Protein AF-A0A7S3HGB9-F1 (afdb_monomer)

pLDDT: mean 96.56, std 4.09, range [59.88, 98.56]

Solvent-accessible surface area (backbone atoms only — not comparable to full-atom values): 7149 Å² total; per-residue (Å²): 79,54,62,49,48,45,56,49,40,16,38,64,41,26,91,74,17,42,87,83,2,49,20,23,46,42,58,76,37,29,70,86,72,65,49,95,58,85,58,38,62,89,52,38,90,72,88,75,65,59,17,57,65,47,42,46,33,48,40,30,69,78,68,67,45,53,53,81,75,34,76,63,38,38,48,42,45,74,67,67,49,53,69,68,56,57,59,54,51,52,70,49,43,77,41,56,50,95,96,38,80,42,47,46,54,72,72,34,43,66,26,35,66,68,57,32,52,53,50,54,50,49,42,53,63,72,69,106

Sequence (128 aa):
WADFRGKVLGATDPAAAEPNSARNLILHNWEALGLASCPDTGDNGVHASASPFEALAERANWLGASIDNDFFGRALLASGLPLSTIQEWCSDPTVTFEDQKQSLFDLLEDLNARDCLSKASAILQESS

InterPro domains:
  IPR036850 Nucleoside diphosphate kinase-like domain superfamily [G3DSA:3.30.70.141] (3-66)
  IPR036850 Nucleoside diphosphate kinase-like domain superfamily [SSF54919] (7-65)

Foldseek 3Di:
DLCCVQPAQFDLALVRGDPPHPLVVCQVCVVVVVHPDRDGSVRSPDDDQQAPLQVLLCCCVPVVDDLCPDPLSVLLVVLVNDPVNSNVLSVQDFAADPNDTDTPSVQRGPDDSVVSSVSVSRSVVVRD

Mean predicted aligned error: 2.93 Å

Organism: NCBI:txid89044

Radius of gyration: 16.74 Å; Cα contacts (8 Å, |Δi|>4): 183; chains: 1; bounding box: 37×27×46 Å

Secondary structure (DSSP, 8-state):
-HHIIIIII--SSGGGSPTTSHHHHHHHHTTTTT-SS---SS--S----SSHHHHHHHHHHHH---TTTSHHHHHHHHTT--HHHHHHHTT--EEEETTEEEEHHHHHTT--HHHHHHHHHHHHHHT-

Nearest PDB structures (foldseek):
  4dbg-assembly1_B  TM=2.217E-01  e=7.095E+00  Homo sapiens
  7sau-assembly1_B  TM=2.076E-01  e=8.906E+00  Schleiferia thermophila str. Yellowstone

Structure (mmCIF, N/CA/C/O backbone):
data_AF-A0A7S3HGB9-F1
#
_entry.id   AF-A0A7S3HGB9-F1
#
loop_
_atom_site.group_PDB
_atom_site.id
_atom_site.type_symbol
_atom_site.label_atom_id
_atom_site.label_alt_id
_atom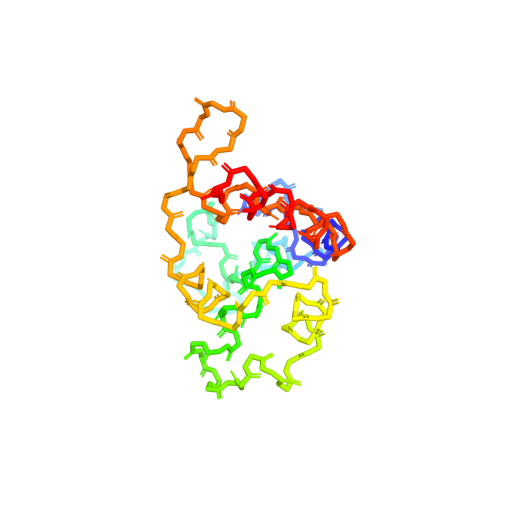_site.label_comp_id
_atom_site.label_asym_id
_atom_site.label_entity_id
_atom_site.label_seq_id
_atom_site.pdbx_PDB_ins_code
_atom_site.Cartn_x
_atom_site.Cartn_y
_atom_site.Cartn_z
_atom_site.occupancy
_atom_site.B_iso_or_equiv
_atom_site.auth_seq_id
_atom_site.auth_comp_id
_atom_site.auth_asym_id
_atom_site.auth_atom_id
_atom_site.pdbx_PDB_model_num
ATOM 1 N N . TRP A 1 1 ? 5.943 -7.649 4.266 1.00 94.12 1 TRP A N 1
ATOM 2 C CA . TRP A 1 1 ? 5.699 -6.415 3.508 1.00 94.12 1 TRP A CA 1
ATOM 3 C C . TRP A 1 1 ? 7.004 -5.768 3.097 1.00 94.12 1 TRP A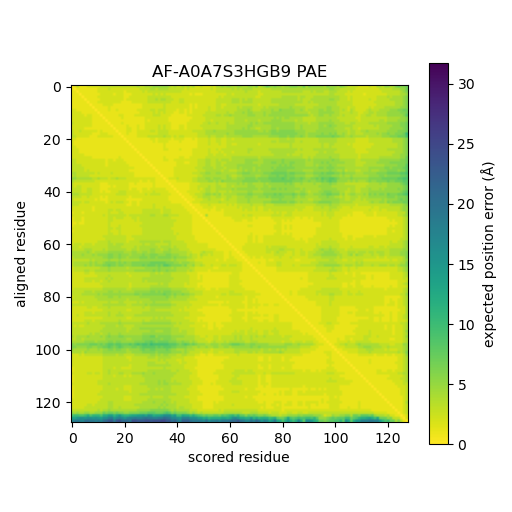 C 1
ATOM 5 O O . TRP A 1 1 ? 7.214 -5.656 1.900 1.00 94.12 1 TRP A O 1
ATOM 15 N N . ALA A 1 2 ? 7.917 -5.486 4.035 1.00 94.06 2 ALA A N 1
ATOM 16 C CA . ALA A 1 2 ? 9.239 -4.923 3.728 1.00 94.06 2 ALA A CA 1
ATOM 17 C C . ALA A 1 2 ? 9.982 -5.657 2.591 1.00 94.06 2 ALA A C 1
ATOM 19 O O . ALA A 1 2 ? 10.360 -5.036 1.607 1.00 94.06 2 ALA A O 1
ATOM 20 N N . ASP A 1 3 ? 10.100 -6.989 2.655 1.00 95.56 3 ASP A N 1
ATOM 21 C CA . ASP A 1 3 ? 10.738 -7.769 1.579 1.00 95.56 3 ASP A CA 1
ATOM 22 C C . ASP A 1 3 ? 9.990 -7.682 0.242 1.00 95.56 3 ASP A C 1
ATOM 24 O O . ASP A 1 3 ? 10.613 -7.630 -0.814 1.00 95.56 3 ASP A O 1
ATOM 28 N N . PHE A 1 4 ? 8.658 -7.635 0.269 1.00 95.62 4 PHE A N 1
ATOM 29 C CA . PHE A 1 4 ? 7.862 -7.473 -0.944 1.00 95.62 4 PHE A CA 1
ATOM 30 C C . PHE A 1 4 ? 8.102 -6.095 -1.577 1.00 95.62 4 PHE A C 1
ATOM 32 O O . PHE A 1 4 ? 8.454 -6.027 -2.750 1.00 95.62 4 PHE A O 1
ATOM 39 N N . ARG A 1 5 ? 8.002 -5.003 -0.809 1.00 94.94 5 ARG A N 1
ATOM 40 C CA . ARG A 1 5 ? 8.224 -3.644 -1.329 1.00 94.94 5 ARG A CA 1
ATOM 41 C C . ARG A 1 5 ? 9.684 -3.394 -1.714 1.00 94.94 5 ARG A C 1
ATOM 43 O O . ARG A 1 5 ? 9.941 -2.853 -2.780 1.00 94.94 5 ARG A O 1
ATOM 50 N N . GLY A 1 6 ? 10.641 -3.849 -0.910 1.00 94.69 6 GLY A N 1
ATOM 51 C CA . GLY A 1 6 ? 12.067 -3.625 -1.156 1.00 94.69 6 GLY A CA 1
ATOM 52 C C . GLY A 1 6 ? 12.669 -4.536 -2.227 1.00 94.69 6 GLY A C 1
ATOM 53 O O . GLY A 1 6 ? 13.337 -4.052 -3.134 1.00 94.69 6 GLY A O 1
ATOM 54 N N . LYS A 1 7 ? 12.441 -5.853 -2.137 1.00 95.94 7 LYS A N 1
ATOM 55 C CA . LYS A 1 7 ? 13.148 -6.848 -2.968 1.00 95.94 7 LYS A CA 1
ATOM 56 C C . LYS A 1 7 ? 12.358 -7.273 -4.200 1.00 95.94 7 LYS A C 1
ATOM 58 O O . LYS A 1 7 ? 12.957 -7.562 -5.229 1.00 95.94 7 LYS A O 1
ATOM 63 N N . VAL A 1 8 ? 11.029 -7.354 -4.096 1.00 97.00 8 VAL A N 1
ATOM 64 C CA . VAL A 1 8 ? 10.177 -7.801 -5.212 1.00 97.00 8 VAL A CA 1
ATOM 65 C C . VAL A 1 8 ? 9.746 -6.618 -6.070 1.00 97.00 8 VAL A C 1
ATOM 67 O O . VAL A 1 8 ? 9.971 -6.632 -7.275 1.00 97.00 8 VAL A O 1
ATOM 70 N N . LEU A 1 9 ? 9.152 -5.589 -5.466 1.00 97.19 9 LEU A N 1
ATOM 71 C CA . LEU A 1 9 ? 8.672 -4.406 -6.178 1.00 97.19 9 LEU A CA 1
ATOM 72 C C . LEU A 1 9 ? 9.822 -3.453 -6.532 1.00 97.19 9 LEU A C 1
ATOM 74 O O . LEU A 1 9 ? 9.943 -3.051 -7.688 1.00 97.19 9 LEU A O 1
ATOM 78 N N . GLY A 1 10 ? 10.678 -3.144 -5.557 1.00 97.19 10 GLY A N 1
ATOM 79 C CA . GLY A 1 10 ? 11.750 -2.158 -5.678 1.00 97.19 10 GLY A CA 1
ATOM 80 C C . GLY A 1 10 ? 11.329 -0.771 -5.184 1.00 97.19 10 GLY A C 1
ATOM 81 O O . GLY A 1 10 ? 10.138 -0.471 -5.060 1.00 97.19 10 GLY A O 1
ATOM 82 N N . ALA A 1 11 ? 12.316 0.086 -4.904 1.00 95.94 11 ALA A N 1
ATOM 83 C CA . ALA A 1 11 ? 12.096 1.471 -4.479 1.00 95.94 11 ALA A CA 1
ATOM 84 C C . ALA A 1 11 ? 11.196 2.243 -5.463 1.00 95.94 11 ALA A C 1
ATOM 86 O O . ALA A 1 11 ? 11.145 1.922 -6.649 1.00 95.94 11 ALA A O 1
ATOM 87 N N . THR A 1 12 ? 10.468 3.249 -4.965 1.00 95.94 12 THR A N 1
ATOM 88 C CA . THR A 1 12 ? 9.540 4.057 -5.780 1.00 95.94 12 THR A CA 1
ATOM 89 C C . THR A 1 12 ? 10.248 4.775 -6.920 1.00 95.94 12 THR A C 1
ATOM 91 O O . THR A 1 12 ? 9.700 4.811 -8.017 1.00 95.94 12 THR A O 1
ATOM 94 N N . ASP A 1 13 ? 11.457 5.287 -6.671 1.00 97.25 13 ASP A N 1
ATOM 95 C CA . ASP A 1 13 ? 12.388 5.692 -7.725 1.00 97.25 13 ASP A CA 1
ATOM 96 C C . ASP A 1 13 ? 13.034 4.428 -8.329 1.00 97.25 13 ASP A C 1
ATOM 98 O O . ASP A 1 13 ? 13.823 3.762 -7.641 1.00 97.25 13 ASP A O 1
ATOM 102 N N . PRO A 1 14 ? 12.740 4.082 -9.598 1.00 97.25 14 PRO A N 1
ATOM 103 C CA . PRO A 1 14 ? 13.288 2.887 -10.232 1.00 97.25 14 PRO A CA 1
ATOM 104 C C . PRO A 1 14 ? 14.819 2.879 -10.319 1.00 97.25 14 PRO A C 1
ATOM 106 O O . PRO A 1 14 ? 15.416 1.800 -10.348 1.00 97.25 14 PRO A O 1
ATOM 109 N N . ALA A 1 15 ? 15.470 4.049 -10.338 1.00 97.25 15 ALA A N 1
ATOM 110 C CA . ALA A 1 15 ? 16.929 4.157 -10.385 1.00 97.25 15 ALA A CA 1
ATOM 111 C C . ALA A 1 15 ? 17.589 3.769 -9.051 1.00 97.25 15 ALA A C 1
ATOM 113 O O . ALA A 1 15 ? 18.741 3.334 -9.034 1.00 97.25 15 ALA A O 1
ATOM 114 N N . ALA A 1 16 ? 16.851 3.885 -7.943 1.00 97.50 16 ALA A N 1
ATOM 115 C CA . ALA A 1 16 ? 17.267 3.452 -6.611 1.00 97.50 16 ALA A CA 1
ATOM 116 C C . ALA A 1 16 ? 16.765 2.039 -6.252 1.00 97.50 16 ALA A C 1
ATOM 118 O O . ALA A 1 16 ? 17.039 1.543 -5.158 1.00 97.50 16 ALA A O 1
ATOM 119 N N . ALA A 1 17 ? 16.003 1.389 -7.137 1.00 97.56 17 ALA A N 1
ATOM 120 C CA . ALA A 1 17 ? 15.428 0.076 -6.882 1.00 97.56 17 ALA A CA 1
ATOM 121 C C . ALA A 1 17 ? 16.483 -1.042 -6.955 1.00 97.56 17 ALA A C 1
ATOM 123 O O . ALA A 1 17 ? 17.329 -1.056 -7.851 1.00 97.56 17 ALA A O 1
ATOM 124 N N . GLU A 1 18 ? 16.394 -2.009 -6.033 1.00 96.50 18 GLU A N 1
ATOM 125 C CA . GLU A 1 18 ? 17.289 -3.173 -5.967 1.00 96.50 18 GLU A CA 1
ATOM 126 C C . GLU A 1 18 ? 17.386 -3.898 -7.324 1.00 96.50 18 GLU A C 1
ATOM 128 O O . GLU A 1 18 ? 16.357 -4.086 -7.991 1.00 96.50 18 GLU A O 1
ATOM 133 N N . PRO A 1 19 ? 18.584 -4.346 -7.748 1.00 97.62 19 PRO A N 1
ATOM 134 C CA . PRO A 1 19 ? 18.740 -5.108 -8.980 1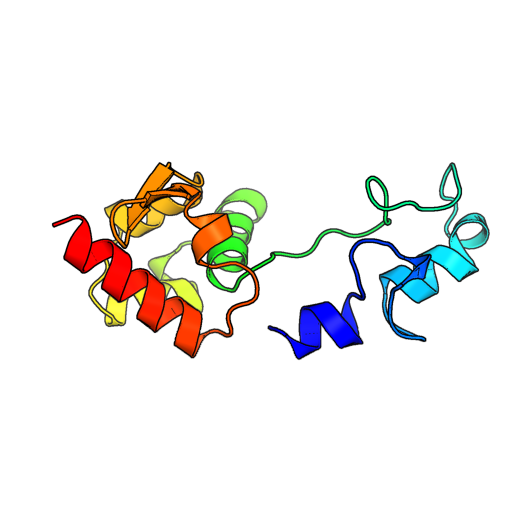.00 97.62 19 PRO A CA 1
ATOM 135 C C . PRO A 1 19 ? 17.810 -6.323 -9.035 1.00 97.62 19 PRO A C 1
ATOM 137 O O . PRO A 1 19 ? 17.709 -7.093 -8.080 1.00 97.62 19 PRO A O 1
ATOM 140 N N . ASN A 1 20 ? 17.174 -6.530 -10.189 1.00 96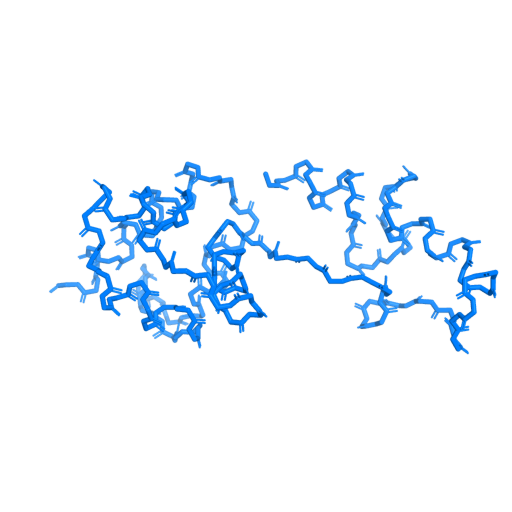.38 20 ASN A N 1
ATOM 141 C CA . ASN A 1 20 ? 16.177 -7.583 -10.443 1.00 96.38 20 ASN A CA 1
ATOM 142 C C . ASN A 1 20 ? 14.823 -7.421 -9.726 1.00 96.38 20 ASN A C 1
ATOM 144 O O . ASN A 1 20 ? 13.969 -8.298 -9.865 1.00 96.38 20 ASN A O 1
ATOM 148 N N . SER A 1 21 ? 14.587 -6.321 -9.006 1.00 98.31 21 SER A N 1
ATOM 149 C CA . SER A 1 21 ? 13.229 -5.955 -8.583 1.00 98.31 21 SER A CA 1
ATOM 150 C C . SER A 1 21 ? 12.379 -5.511 -9.782 1.00 98.31 21 SER A C 1
ATOM 152 O O . SER A 1 21 ? 12.909 -5.127 -10.827 1.00 98.31 21 SER A O 1
ATOM 154 N N . ALA A 1 22 ? 11.053 -5.552 -9.652 1.00 98.12 22 ALA A N 1
ATOM 155 C CA . ALA A 1 22 ? 10.127 -5.261 -10.744 1.00 98.12 22 ALA A CA 1
ATOM 156 C C . ALA A 1 22 ? 10.361 -3.873 -11.359 1.00 98.12 22 ALA A C 1
ATOM 158 O O . ALA A 1 22 ? 10.533 -3.769 -12.571 1.00 98.12 22 ALA A O 1
ATOM 159 N N . ARG A 1 23 ?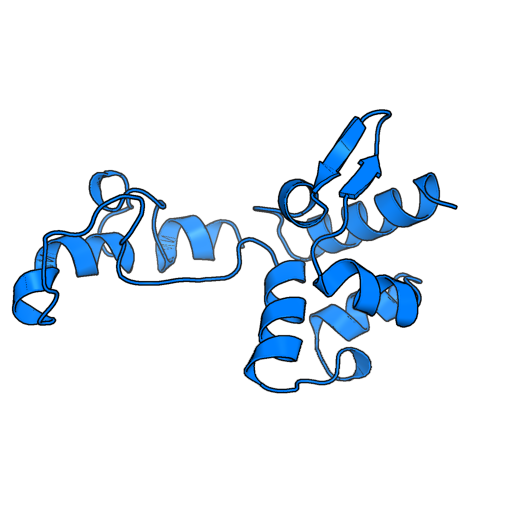 10.440 -2.818 -10.538 1.00 98.44 23 ARG A N 1
ATOM 160 C CA . ARG A 1 23 ? 10.684 -1.444 -11.009 1.00 98.44 23 ARG A CA 1
ATOM 161 C C . ARG A 1 23 ? 12.055 -1.292 -11.659 1.00 98.44 23 ARG A C 1
ATOM 163 O O . ARG A 1 23 ? 12.160 -0.652 -12.700 1.00 98.44 23 ARG A O 1
ATOM 170 N N . ASN A 1 24 ? 13.084 -1.942 -11.114 1.00 98.38 24 ASN A N 1
ATOM 171 C CA . ASN A 1 24 ? 14.412 -1.956 -11.727 1.00 98.38 24 ASN A CA 1
ATOM 172 C C . ASN A 1 24 ? 14.385 -2.633 -13.109 1.00 98.38 24 ASN A C 1
ATOM 174 O O . ASN A 1 24 ? 14.921 -2.093 -14.075 1.00 98.38 24 ASN A O 1
ATOM 178 N N . LEU A 1 25 ? 13.726 -3.787 -13.234 1.00 98.44 25 LEU A N 1
ATOM 179 C CA . LEU A 1 25 ? 13.594 -4.492 -14.510 1.00 98.44 25 LEU A CA 1
ATOM 180 C C . LEU A 1 25 ? 12.779 -3.686 -15.524 1.00 98.44 25 LEU A C 1
ATOM 182 O O . LEU A 1 25 ? 13.154 -3.644 -16.694 1.00 98.44 25 LEU A O 1
ATOM 186 N N . ILE A 1 26 ? 11.708 -3.018 -15.089 1.00 98.25 26 ILE A N 1
ATOM 187 C CA . ILE A 1 26 ? 10.911 -2.132 -15.945 1.00 98.25 26 ILE A CA 1
ATOM 188 C C . ILE A 1 26 ? 11.765 -0.961 -16.436 1.00 98.25 26 ILE A C 1
ATOM 190 O O . ILE A 1 26 ? 11.801 -0.725 -17.639 1.00 98.25 26 ILE A O 1
ATOM 194 N N . LEU A 1 27 ? 12.531 -0.300 -15.560 1.00 98.31 27 LEU A N 1
ATOM 195 C CA . LEU A 1 27 ? 13.456 0.773 -15.946 1.00 98.31 27 LEU A CA 1
ATOM 196 C C . LEU A 1 27 ? 14.476 0.328 -17.000 1.00 98.31 27 LEU A C 1
ATOM 198 O O . LEU A 1 27 ? 14.826 1.113 -17.870 1.00 98.31 27 LEU A O 1
ATOM 202 N N . HIS A 1 28 ? 14.961 -0.912 -16.956 1.00 98.38 28 HIS A N 1
ATOM 203 C CA . HIS A 1 28 ? 15.950 -1.391 -17.930 1.00 98.38 28 HIS A CA 1
ATOM 204 C C . HIS A 1 28 ? 15.334 -1.926 -19.229 1.00 98.38 28 HIS A C 1
ATOM 206 O O . HIS A 1 28 ? 16.056 -2.116 -20.205 1.00 98.38 28 HIS A O 1
ATOM 212 N N . ASN A 1 29 ? 14.023 -2.180 -19.257 1.00 98.19 29 ASN A N 1
ATOM 213 C CA . ASN A 1 29 ? 13.340 -2.798 -20.3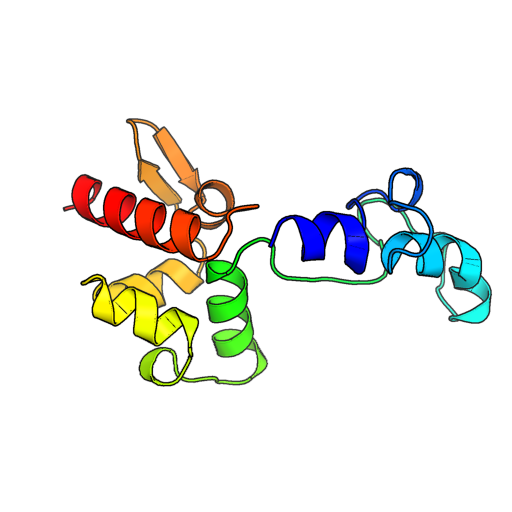96 1.00 98.19 29 ASN A CA 1
ATOM 214 C C . ASN A 1 29 ? 12.150 -1.972 -20.913 1.00 98.19 29 ASN A C 1
ATOM 216 O O . ASN A 1 29 ? 11.367 -2.483 -21.709 1.00 98.19 29 ASN A O 1
ATOM 220 N N . TRP A 1 30 ? 11.986 -0.718 -20.482 1.00 98.19 30 TRP A N 1
ATOM 221 C CA . TRP A 1 30 ? 10.780 0.080 -20.736 1.00 98.19 30 TRP A CA 1
ATOM 222 C C . TRP A 1 30 ? 10.439 0.226 -22.227 1.00 98.19 30 TRP A C 1
ATOM 224 O O . TRP A 1 30 ? 9.273 0.090 -22.591 1.00 98.19 30 TRP A O 1
ATOM 234 N N . GLU A 1 31 ? 11.438 0.408 -23.099 1.00 98.25 31 GLU A N 1
ATOM 235 C CA . GLU A 1 31 ? 11.234 0.480 -24.555 1.00 98.25 31 GLU A CA 1
ATOM 236 C C . GLU A 1 31 ? 10.705 -0.846 -25.114 1.00 98.25 31 GLU A C 1
ATOM 238 O O . GLU A 1 31 ? 9.757 -0.870 -25.897 1.00 98.25 31 GLU A O 1
ATOM 243 N N . ALA A 1 32 ? 11.279 -1.969 -24.672 1.00 98.25 32 ALA A N 1
ATOM 244 C CA . ALA A 1 32 ? 10.845 -3.305 -25.077 1.00 98.25 32 ALA A CA 1
ATOM 245 C C . ALA A 1 32 ? 9.454 -3.661 -24.521 1.00 98.25 32 ALA A C 1
ATOM 247 O O . ALA A 1 32 ? 8.722 -4.432 -25.140 1.00 98.25 32 ALA A O 1
ATOM 248 N N . LEU A 1 33 ? 9.083 -3.084 -23.374 1.00 97.25 33 LEU A N 1
ATOM 249 C CA . LEU A 1 33 ? 7.747 -3.171 -22.780 1.00 97.25 33 LEU A CA 1
ATOM 250 C C . LEU A 1 33 ? 6.732 -2.230 -23.455 1.00 97.25 33 LEU A C 1
ATOM 252 O O . LEU A 1 33 ? 5.541 -2.324 -23.166 1.00 97.25 33 LEU A O 1
ATOM 256 N N . GLY A 1 34 ? 7.176 -1.351 -24.359 1.00 97.44 34 GLY A N 1
ATOM 257 C CA . GLY A 1 34 ? 6.317 -0.417 -25.086 1.00 97.44 34 GLY A CA 1
ATOM 258 C C . GLY A 1 34 ? 5.854 0.788 -24.264 1.00 97.44 34 GLY A C 1
ATOM 259 O O . GLY A 1 34 ? 4.828 1.382 -24.596 1.00 97.44 34 GLY A O 1
ATOM 260 N N . LEU A 1 35 ? 6.573 1.149 -23.195 1.00 96.81 35 LEU A N 1
ATOM 261 C CA . LEU A 1 35 ? 6.283 2.358 -22.422 1.00 96.81 35 LEU A CA 1
ATOM 262 C C . LEU A 1 35 ? 6.644 3.617 -23.227 1.00 96.81 35 LEU A C 1
ATOM 264 O O . LEU A 1 35 ? 7.577 3.619 -24.027 1.00 96.81 35 LEU A O 1
ATOM 268 N N . ALA A 1 36 ? 5.888 4.696 -23.019 1.00 96.25 36 ALA A N 1
ATOM 269 C CA . ALA A 1 36 ? 6.021 5.927 -23.804 1.00 96.25 36 ALA A CA 1
ATOM 270 C C . ALA A 1 36 ? 7.266 6.758 -23.447 1.00 96.25 36 ALA A C 1
ATOM 272 O O . ALA A 1 36 ? 7.734 7.556 -24.260 1.00 96.25 36 ALA A O 1
ATOM 273 N N . SER A 1 37 ? 7.789 6.587 -22.236 1.00 97.25 37 SER A N 1
ATOM 274 C CA . SER A 1 37 ? 8.944 7.311 -21.716 1.00 97.25 37 SER A CA 1
ATOM 275 C C . SER A 1 37 ? 9.715 6.456 -20.720 1.00 97.25 37 SER A C 1
ATOM 277 O O . SER A 1 37 ? 9.181 5.496 -20.162 1.00 97.25 37 SER A O 1
ATOM 279 N N . CYS A 1 38 ? 10.972 6.837 -20.482 1.00 97.94 38 CYS A N 1
ATOM 280 C CA . CYS A 1 38 ? 11.767 6.267 -19.404 1.00 97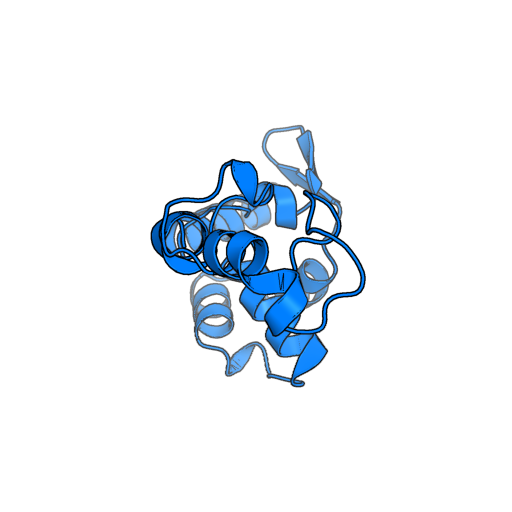.94 38 CYS A CA 1
ATOM 281 C C . CYS A 1 38 ? 11.033 6.466 -18.062 1.00 97.94 38 CYS A C 1
ATOM 283 O O . CYS A 1 38 ? 10.654 7.604 -17.775 1.00 97.94 38 CYS A O 1
ATOM 285 N N . PRO A 1 39 ? 10.845 5.402 -17.261 1.00 98.12 39 PRO A N 1
ATOM 286 C CA . PRO A 1 39 ? 10.205 5.487 -15.955 1.00 98.12 39 PRO A CA 1
ATOM 287 C C . PRO A 1 39 ? 10.887 6.477 -15.007 1.00 98.12 39 PRO A C 1
ATOM 289 O O . PRO A 1 39 ? 12.115 6.603 -15.010 1.00 98.12 39 PRO A O 1
ATOM 292 N N . ASP A 1 40 ? 10.087 7.115 -14.158 1.00 97.56 40 ASP A N 1
ATOM 293 C CA . ASP A 1 40 ? 10.529 7.988 -13.069 1.00 97.56 40 ASP A CA 1
ATOM 294 C C . ASP A 1 40 ? 9.777 7.657 -11.765 1.00 97.56 40 ASP A C 1
ATOM 296 O O . ASP A 1 40 ? 9.072 6.652 -11.677 1.00 97.56 40 ASP A O 1
ATOM 300 N N . THR A 1 41 ? 9.950 8.464 -10.716 1.00 96.38 41 THR A N 1
ATOM 301 C CA . THR A 1 41 ? 9.290 8.241 -9.418 1.00 96.38 41 THR A CA 1
ATOM 302 C C . THR A 1 41 ? 7.759 8.302 -9.501 1.00 96.38 41 THR A C 1
ATOM 304 O O . THR A 1 41 ? 7.085 7.633 -8.717 1.00 96.38 41 THR A O 1
ATOM 307 N N . GLY A 1 42 ? 7.204 9.108 -10.412 1.00 94.50 42 GLY A N 1
ATOM 308 C CA . GLY A 1 42 ? 5.762 9.285 -10.593 1.00 94.50 42 GLY A CA 1
ATOM 309 C C . GLY A 1 42 ? 5.139 8.240 -11.519 1.00 94.50 42 GLY A C 1
ATOM 310 O O . GLY A 1 42 ? 4.037 7.772 -11.244 1.00 94.50 42 GLY A O 1
ATOM 311 N N . ASP A 1 43 ? 5.852 7.844 -12.575 1.00 96.00 43 ASP A N 1
ATOM 312 C CA . ASP A 1 43 ? 5.457 6.780 -13.502 1.00 96.00 43 ASP A CA 1
ATOM 313 C C . ASP A 1 43 ? 6.517 5.667 -13.527 1.00 96.00 43 ASP A C 1
ATOM 315 O O . ASP A 1 43 ? 7.376 5.587 -14.406 1.00 96.00 43 ASP A O 1
ATOM 319 N N . ASN A 1 44 ? 6.469 4.801 -12.511 1.00 96.94 44 ASN A N 1
ATOM 320 C CA . ASN A 1 44 ? 7.406 3.686 -12.323 1.00 96.94 44 ASN A CA 1
ATOM 321 C C . ASN A 1 44 ? 6.889 2.345 -12.880 1.00 96.94 44 ASN A C 1
ATOM 323 O O . ASN A 1 44 ? 7.428 1.280 -12.562 1.00 96.94 44 ASN A O 1
ATOM 327 N N . GLY A 1 45 ? 5.832 2.387 -13.696 1.00 95.81 4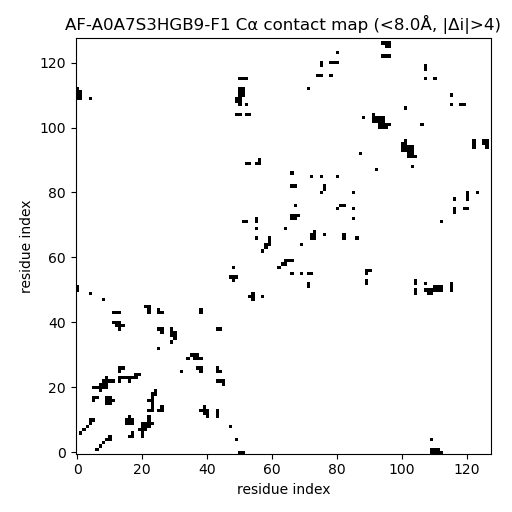5 GLY A N 1
ATOM 328 C CA . GLY A 1 45 ? 5.271 1.249 -14.424 1.00 95.81 45 GLY A CA 1
ATOM 329 C C . GLY A 1 45 ? 4.440 0.250 -13.611 1.00 95.81 45 GLY A C 1
ATOM 330 O O . GLY A 1 45 ? 3.703 -0.528 -14.217 1.00 95.81 45 GLY A O 1
ATOM 331 N N . VAL A 1 46 ? 4.514 0.245 -12.273 1.00 95.62 46 VAL A N 1
ATOM 332 C CA . VAL A 1 46 ? 3.728 -0.670 -11.422 1.00 95.62 46 VAL A CA 1
ATOM 333 C C . VAL A 1 46 ? 3.303 -0.055 -10.089 1.00 95.62 46 VAL A C 1
ATOM 335 O O . VAL A 1 46 ? 4.100 0.521 -9.345 1.00 95.62 46 VAL A O 1
ATOM 338 N N . HIS A 1 47 ? 2.045 -0.306 -9.727 1.00 95.50 47 HIS A N 1
ATOM 339 C CA . HIS A 1 47 ? 1.489 -0.019 -8.405 1.00 95.50 47 HIS A CA 1
ATOM 340 C C . HIS A 1 47 ? 1.437 -1.279 -7.535 1.00 95.50 47 HIS A C 1
ATOM 342 O O . HIS A 1 47 ? 1.148 -2.371 -8.027 1.00 95.50 47 HIS A O 1
ATOM 348 N N . ALA A 1 48 ? 1.668 -1.118 -6.233 1.00 95.88 48 ALA A N 1
ATOM 349 C CA . ALA A 1 48 ? 1.365 -2.130 -5.229 1.00 95.88 48 ALA A CA 1
ATOM 350 C C . ALA A 1 48 ? 1.078 -1.465 -3.878 1.00 95.88 48 ALA A C 1
ATOM 352 O O . ALA A 1 48 ? 1.716 -0.468 -3.534 1.00 95.88 48 ALA A O 1
ATOM 353 N N . SER A 1 49 ? 0.175 -2.061 -3.102 1.00 97.06 49 SER A N 1
ATOM 354 C CA . SER A 1 49 ? -0.285 -1.534 -1.813 1.00 97.06 49 SER A CA 1
ATOM 355 C C . SER A 1 49 ? 0.866 -1.301 -0.829 1.00 97.06 49 SER A C 1
ATOM 357 O O . SER A 1 49 ? 1.760 -2.152 -0.682 1.00 97.06 49 SER A O 1
ATOM 359 N N . ALA A 1 50 ? 0.840 -0.181 -0.105 1.00 96.56 50 ALA A N 1
ATOM 360 C CA . ALA A 1 50 ? 1.924 0.196 0.795 1.00 96.56 50 ALA A CA 1
ATOM 361 C C . ALA A 1 50 ? 1.890 -0.509 2.150 1.00 96.56 50 ALA A C 1
ATOM 363 O O . ALA A 1 50 ? 2.930 -0.689 2.789 1.00 96.56 50 ALA A O 1
ATOM 364 N N . SER A 1 51 ? 0.736 -1.068 2.502 1.00 98.19 51 SER A N 1
ATOM 365 C CA . SER A 1 51 ? 0.528 -1.842 3.718 1.00 98.19 51 SER A CA 1
ATOM 366 C C . SER A 1 51 ? -0.434 -3.023 3.505 1.00 98.19 51 SER A C 1
ATOM 368 O O . SER A 1 51 ? -1.180 -3.073 2.521 1.00 98.19 51 SER A O 1
ATOM 370 N N . PRO A 1 52 ? -0.475 -3.990 4.441 1.00 98.19 52 PRO A N 1
ATOM 371 C CA . PRO A 1 52 ? -1.521 -5.010 4.484 1.00 98.19 52 PRO A CA 1
ATOM 372 C C . PRO A 1 52 ? -2.943 -4.426 4.540 1.00 98.19 52 PRO A C 1
ATOM 374 O O . PRO A 1 52 ? -3.865 -5.035 3.990 1.00 98.19 52 PRO A O 1
ATOM 377 N N . PHE A 1 53 ? -3.116 -3.263 5.182 1.00 98.56 53 PHE A N 1
ATOM 378 C CA . PHE A 1 53 ? -4.405 -2.580 5.284 1.00 98.56 53 PHE A CA 1
ATOM 379 C C . PHE A 1 53 ? -4.831 -1.981 3.941 1.00 98.56 53 PHE A C 1
ATOM 381 O O . PHE A 1 53 ? -5.932 -2.261 3.474 1.00 98.56 53 PHE A O 1
ATOM 388 N N . GLU A 1 54 ? -3.945 -1.254 3.261 1.00 98.44 54 GLU A N 1
ATOM 389 C CA . GLU A 1 54 ? -4.211 -0.788 1.894 1.00 98.44 54 GLU A CA 1
ATOM 390 C C . GLU A 1 54 ? -4.487 -1.950 0.949 1.00 98.44 54 GLU A C 1
ATOM 392 O O . GLU A 1 54 ? -5.389 -1.870 0.126 1.00 98.44 54 GLU A O 1
ATOM 397 N N . ALA A 1 55 ? -3.785 -3.077 1.100 1.00 98.00 55 ALA A N 1
ATOM 398 C CA . ALA A 1 55 ? -4.046 -4.245 0.270 1.00 98.00 55 ALA A CA 1
ATOM 399 C C . ALA A 1 55 ? -5.478 -4.773 0.460 1.00 98.00 55 ALA A C 1
ATOM 401 O O . ALA A 1 55 ? -6.098 -5.225 -0.502 1.00 98.00 55 ALA A O 1
ATOM 402 N N . LEU A 1 56 ? -6.011 -4.741 1.687 1.00 98.50 56 LEU A N 1
ATOM 403 C CA . LEU A 1 56 ? -7.421 -5.039 1.959 1.00 98.50 56 LEU A CA 1
ATOM 404 C C . LEU A 1 56 ? -8.341 -4.010 1.284 1.00 98.50 56 LEU A C 1
ATOM 406 O O . LEU A 1 56 ? -9.260 -4.416 0.570 1.00 98.50 56 LEU A O 1
ATOM 410 N N . ALA A 1 57 ? -8.086 -2.715 1.483 1.00 98.38 57 ALA A N 1
ATOM 411 C CA . ALA A 1 57 ? -8.894 -1.632 0.919 1.00 98.38 57 ALA A CA 1
ATOM 412 C C . ALA A 1 57 ? -8.942 -1.695 -0.618 1.00 98.38 57 ALA A C 1
ATOM 414 O O . ALA A 1 57 ? -10.011 -1.634 -1.223 1.00 98.38 57 ALA A O 1
ATOM 415 N N . GLU A 1 58 ? -7.797 -1.921 -1.259 1.00 98.00 58 GLU A N 1
ATOM 416 C CA . GLU A 1 58 ? -7.674 -2.076 -2.704 1.00 98.00 58 GLU A CA 1
ATOM 417 C C . GLU A 1 58 ? -8.386 -3.331 -3.209 1.00 98.00 58 GLU A C 1
ATOM 419 O O . GLU A 1 58 ? -9.113 -3.256 -4.196 1.00 98.00 58 GLU A O 1
ATOM 424 N N . ARG A 1 59 ? -8.252 -4.487 -2.544 1.00 97.94 59 ARG A N 1
ATOM 425 C CA . ARG A 1 59 ? -9.010 -5.689 -2.940 1.00 97.94 59 ARG A CA 1
ATOM 426 C C . ARG A 1 59 ? -10.518 -5.469 -2.824 1.00 97.94 59 ARG A C 1
ATOM 428 O O . ARG A 1 59 ? -11.257 -5.915 -3.703 1.00 97.94 59 ARG A O 1
ATOM 435 N N . ALA A 1 60 ? -10.975 -4.780 -1.780 1.00 97.00 60 ALA A N 1
ATOM 436 C CA . ALA A 1 60 ? -12.382 -4.428 -1.626 1.00 97.00 60 ALA A CA 1
ATOM 437 C C . ALA A 1 60 ? -12.852 -3.493 -2.754 1.00 97.00 60 ALA A C 1
ATOM 439 O O . ALA A 1 60 ? -13.886 -3.751 -3.367 1.00 97.00 60 ALA A O 1
ATOM 440 N N . ASN A 1 61 ? -12.062 -2.469 -3.085 1.00 96.88 61 ASN A N 1
ATOM 441 C CA . ASN A 1 61 ? -12.389 -1.489 -4.119 1.00 96.88 61 ASN A CA 1
ATOM 442 C C . ASN A 1 61 ? -12.351 -2.071 -5.545 1.00 96.88 61 ASN A C 1
ATOM 444 O O . ASN A 1 61 ? -13.294 -1.906 -6.313 1.00 96.88 61 ASN A O 1
ATOM 448 N N . TRP A 1 62 ? -11.274 -2.769 -5.909 1.00 97.19 62 TRP A N 1
ATOM 449 C CA . TRP A 1 62 ? -11.033 -3.233 -7.280 1.00 97.19 62 TRP A CA 1
ATOM 450 C C . TRP A 1 62 ? -11.723 -4.556 -7.608 1.00 97.19 62 TRP A C 1
ATOM 452 O O . TRP A 1 62 ? -12.132 -4.767 -8.748 1.00 97.19 62 TRP A O 1
ATOM 462 N N . LEU A 1 63 ? -11.828 -5.466 -6.634 1.00 96.38 63 LEU A N 1
ATOM 463 C CA . LEU A 1 63 ? -12.342 -6.823 -6.852 1.00 96.38 63 LEU A CA 1
ATOM 464 C C . LEU A 1 63 ? -13.709 -7.055 -6.199 1.00 96.38 63 LEU A C 1
ATOM 466 O O . LEU A 1 63 ? -14.255 -8.151 -6.318 1.00 96.38 63 LEU A O 1
ATOM 470 N N . GLY A 1 64 ? -14.252 -6.067 -5.479 1.00 94.69 64 GLY A N 1
ATOM 471 C CA . GLY A 1 64 ? -15.471 -6.242 -4.688 1.00 94.69 64 GLY A CA 1
ATOM 472 C C . GLY A 1 64 ? -15.307 -7.278 -3.572 1.00 94.69 64 GLY A C 1
ATOM 473 O O . GLY A 1 64 ? -16.284 -7.909 -3.167 1.00 94.69 64 GLY A O 1
ATOM 474 N N . ALA A 1 65 ? -14.072 -7.518 -3.112 1.00 94.81 65 ALA A N 1
ATOM 475 C CA . ALA A 1 65 ? -13.802 -8.509 -2.081 1.00 94.81 65 ALA A CA 1
ATOM 476 C C . ALA A 1 65 ? -14.454 -8.093 -0.754 1.00 94.81 65 ALA A C 1
ATOM 478 O O . ALA A 1 65 ? -14.291 -6.966 -0.289 1.00 94.81 65 ALA A O 1
ATOM 479 N N . SER A 1 66 ? -15.171 -9.020 -0.119 1.00 96.56 66 SER A N 1
ATOM 480 C CA . SER A 1 66 ? -15.787 -8.750 1.180 1.00 96.56 66 SER A CA 1
ATOM 481 C C . SER A 1 66 ? -14.738 -8.723 2.292 1.00 96.56 66 SER A C 1
ATOM 483 O O . SER A 1 66 ? -13.947 -9.660 2.419 1.00 96.56 66 SER A O 1
ATOM 485 N N . ILE A 1 67 ? -14.761 -7.679 3.127 1.00 96.94 67 ILE A N 1
ATOM 486 C CA . ILE A 1 67 ? -13.800 -7.476 4.226 1.00 96.94 67 ILE A CA 1
ATOM 487 C C . ILE A 1 67 ? -13.822 -8.649 5.218 1.00 96.94 67 ILE A C 1
ATOM 489 O O . ILE A 1 67 ? -12.777 -9.105 5.671 1.00 96.94 67 ILE A O 1
ATOM 493 N N . ASP A 1 68 ? -15.000 -9.184 5.524 1.00 96.06 68 ASP A N 1
ATOM 494 C CA . ASP A 1 68 ? -15.185 -10.309 6.449 1.00 96.06 68 ASP A CA 1
ATOM 495 C C . ASP A 1 68 ? -14.747 -11.673 5.883 1.00 96.06 68 ASP A C 1
ATOM 497 O O . ASP A 1 68 ? -14.585 -12.633 6.637 1.00 96.06 68 ASP A O 1
ATOM 501 N N . ASN A 1 69 ? -14.505 -11.768 4.574 1.00 94.12 69 ASN A N 1
ATOM 502 C CA . ASN A 1 69 ? -13.967 -12.960 3.919 1.00 94.12 69 ASN A CA 1
ATOM 503 C C . ASN A 1 69 ? -12.481 -12.827 3.565 1.00 94.12 69 ASN A C 1
ATOM 505 O O . ASN A 1 69 ? -11.818 -13.836 3.303 1.00 94.12 69 ASN A O 1
ATOM 509 N N . ASP A 1 70 ? -11.945 -11.609 3.595 1.00 97.56 70 ASP A N 1
ATOM 510 C CA . ASP A 1 70 ? -10.532 -11.332 3.390 1.00 97.56 70 ASP A CA 1
ATOM 511 C C . ASP A 1 70 ? -9.671 -11.848 4.558 1.00 97.56 70 ASP A C 1
ATOM 513 O O . ASP A 1 70 ? -10.061 -11.785 5.724 1.00 97.56 70 ASP A O 1
ATOM 517 N N . PHE A 1 71 ? -8.471 -12.365 4.274 1.00 96.19 71 PHE A N 1
ATOM 518 C CA . PHE A 1 71 ? -7.584 -12.877 5.326 1.00 96.19 71 PHE A CA 1
ATOM 519 C C . PHE A 1 71 ? -7.167 -11.799 6.330 1.00 96.19 71 PHE A C 1
ATOM 521 O O . PHE A 1 71 ? -7.172 -12.065 7.532 1.00 96.19 71 PHE A O 1
ATOM 528 N N . PHE A 1 72 ? -6.815 -10.604 5.854 1.00 98.06 72 PHE A N 1
ATOM 529 C CA . PHE A 1 72 ? -6.407 -9.502 6.719 1.00 98.06 72 PHE A CA 1
ATOM 530 C C . PHE A 1 72 ? -7.621 -8.829 7.365 1.00 98.06 72 PHE A C 1
ATOM 532 O O . PHE A 1 72 ? -7.594 -8.545 8.560 1.00 98.06 72 PHE A O 1
ATOM 539 N N . GLY A 1 73 ? -8.722 -8.682 6.620 1.00 98.38 73 GLY A N 1
ATOM 540 C CA . GLY A 1 73 ? -9.990 -8.183 7.161 1.00 98.38 73 GLY A CA 1
ATOM 541 C C . GLY A 1 73 ? -10.520 -9.029 8.325 1.00 98.38 73 GLY A C 1
ATOM 542 O O . GLY A 1 73 ? -10.835 -8.492 9.387 1.00 98.38 73 GLY A O 1
ATOM 543 N N . ARG A 1 74 ? -10.496 -10.365 8.209 1.00 98.31 74 ARG A N 1
ATOM 544 C CA . ARG A 1 74 ? -10.822 -11.272 9.328 1.00 98.31 74 ARG A CA 1
ATOM 545 C C . ARG A 1 74 ? -9.893 -11.120 10.522 1.00 98.31 74 ARG A C 1
ATOM 547 O O . ARG A 1 74 ? -10.351 -11.250 11.653 1.00 98.31 74 ARG A O 1
ATOM 554 N N . ALA A 1 75 ? -8.607 -10.866 10.290 1.00 98.31 75 ALA A N 1
ATOM 555 C CA . ALA A 1 75 ? -7.661 -10.644 11.375 1.00 98.31 75 ALA A CA 1
ATOM 556 C C . ALA A 1 75 ? -7.971 -9.342 12.135 1.00 98.31 75 ALA A C 1
ATOM 558 O O . ALA A 1 75 ? -7.988 -9.365 13.361 1.00 98.31 75 ALA A O 1
ATOM 559 N N . LEU A 1 76 ? -8.306 -8.251 11.435 1.00 98.44 76 LEU A N 1
ATOM 560 C CA . LEU A 1 76 ? -8.732 -6.987 12.057 1.00 98.44 76 LEU A CA 1
ATOM 561 C C . LEU A 1 76 ? -10.010 -7.168 12.892 1.00 98.44 76 LEU A C 1
ATOM 563 O O . LEU A 1 76 ? -10.062 -6.738 14.043 1.00 98.44 76 LEU A O 1
ATOM 567 N N . LEU A 1 77 ? -11.012 -7.864 12.343 1.00 98.31 77 LEU A N 1
ATOM 568 C CA . LEU A 1 77 ? -12.251 -8.187 13.061 1.00 98.31 77 LEU A CA 1
ATOM 569 C C . LEU A 1 77 ? -11.971 -9.026 14.318 1.00 98.31 77 LEU A C 1
ATOM 571 O O . LEU A 1 77 ? -12.504 -8.742 15.389 1.00 98.31 77 LEU A O 1
ATOM 575 N N . ALA A 1 78 ? -11.100 -10.035 14.215 1.00 97.31 78 ALA A N 1
ATOM 576 C CA . ALA A 1 78 ? -10.691 -10.862 15.351 1.00 97.31 78 ALA A CA 1
ATOM 577 C C . ALA A 1 78 ? -9.889 -10.079 16.410 1.00 97.31 78 ALA A C 1
ATOM 579 O O . ALA A 1 78 ? -9.913 -10.446 17.583 1.00 97.31 78 ALA A O 1
ATOM 580 N N . SER A 1 79 ? -9.217 -8.993 16.014 1.00 95.75 79 SER A N 1
ATOM 581 C CA . SER A 1 79 ? -8.553 -8.036 16.909 1.00 95.75 79 SER A CA 1
ATOM 582 C C . SER A 1 79 ? -9.511 -7.023 17.552 1.00 95.75 79 SER A C 1
ATOM 584 O O . SER A 1 79 ? -9.072 -6.202 18.353 1.00 95.75 79 SER A O 1
ATOM 586 N N . GLY A 1 80 ? -10.812 -7.092 17.255 1.00 95.88 80 GLY A N 1
ATOM 587 C CA . GLY A 1 80 ? -11.843 -6.267 17.885 1.00 95.88 80 GLY A CA 1
ATOM 588 C C . GLY A 1 80 ? -12.172 -4.972 17.145 1.00 95.88 80 GLY A C 1
ATOM 589 O O . GLY A 1 80 ? -12.958 -4.182 17.663 1.00 95.88 80 GLY A O 1
ATOM 590 N N . LEU A 1 81 ? -11.622 -4.749 15.945 1.00 97.88 81 LEU A N 1
ATOM 591 C CA . LEU A 1 81 ? -12.007 -3.597 15.132 1.00 97.88 81 LEU A CA 1
ATOM 592 C C . LEU A 1 81 ? -13.420 -3.813 14.564 1.00 97.88 81 LEU A C 1
ATOM 594 O O . LEU A 1 81 ? -13.653 -4.832 13.907 1.00 97.88 81 LEU A O 1
ATOM 598 N N . PRO A 1 82 ? -14.371 -2.882 14.768 1.00 97.56 82 PRO A N 1
ATOM 599 C CA . PRO A 1 82 ? -15.698 -2.987 14.174 1.00 97.56 82 PRO A CA 1
ATOM 600 C C . PRO A 1 82 ? -15.632 -2.956 12.645 1.00 97.56 82 PRO A C 1
ATOM 602 O O . PRO A 1 82 ? -14.882 -2.170 12.065 1.00 97.56 82 PRO A O 1
ATOM 605 N N . LEU A 1 83 ? -16.480 -3.747 11.978 1.00 97.94 83 LEU A N 1
ATOM 606 C CA . LEU A 1 83 ? -16.556 -3.769 10.511 1.00 97.94 83 LEU A CA 1
ATOM 607 C C . LEU A 1 83 ? -16.789 -2.371 9.919 1.00 97.94 83 LEU A C 1
ATOM 609 O O . LEU A 1 83 ? -16.151 -2.018 8.932 1.00 97.94 83 LEU A O 1
ATOM 613 N N . SER A 1 84 ? -17.660 -1.571 10.542 1.00 97.38 84 SER A N 1
ATOM 614 C CA . SER A 1 84 ? -17.953 -0.200 10.111 1.00 97.38 84 SER A CA 1
ATOM 615 C C . SER A 1 84 ? -16.717 0.697 10.141 1.00 97.38 84 SER A C 1
ATOM 617 O O . SER A 1 84 ? -16.505 1.470 9.215 1.00 97.38 84 SER A O 1
ATOM 619 N N . THR A 1 85 ? -15.874 0.556 11.166 1.00 98.00 85 THR A N 1
ATOM 620 C CA . THR A 1 85 ? -14.619 1.303 11.273 1.00 98.00 85 THR A CA 1
ATOM 621 C C . THR A 1 85 ? -13.642 0.871 10.190 1.00 98.00 85 THR A C 1
ATOM 623 O O . THR A 1 85 ? -13.072 1.721 9.522 1.00 98.00 85 THR A O 1
ATOM 626 N N . ILE A 1 86 ? -13.485 -0.437 9.954 1.00 98.31 86 ILE A N 1
ATOM 627 C CA . ILE A 1 86 ? -12.600 -0.941 8.890 1.00 98.31 86 ILE A CA 1
ATOM 628 C C . ILE A 1 86 ? -13.057 -0.415 7.518 1.00 98.31 86 ILE A C 1
ATOM 630 O O . ILE A 1 86 ? -12.225 -0.026 6.703 1.00 98.31 86 ILE A O 1
ATOM 634 N N . GLN A 1 87 ? -14.370 -0.375 7.269 1.00 97.94 87 GLN A N 1
ATOM 635 C CA . GLN A 1 87 ? -14.952 0.163 6.035 1.00 97.94 87 GLN A CA 1
ATOM 636 C C . GLN A 1 87 ? -14.678 1.658 5.859 1.00 97.94 87 GLN A C 1
ATOM 638 O O . GLN A 1 87 ? -14.259 2.068 4.781 1.00 97.94 87 GLN A O 1
ATOM 643 N N . GLU A 1 88 ? -14.884 2.461 6.904 1.00 97.75 88 GLU A N 1
ATOM 644 C CA . GLU A 1 88 ? -14.561 3.893 6.901 1.00 97.75 88 GLU A CA 1
ATOM 645 C C . GLU A 1 88 ? -13.067 4.121 6.645 1.00 97.75 88 GLU A C 1
ATOM 647 O O . GLU A 1 88 ? -12.671 4.934 5.817 1.00 97.75 88 GLU A O 1
ATOM 652 N N . TRP A 1 89 ? -12.226 3.334 7.301 1.00 98.25 89 TRP A N 1
ATOM 653 C CA . TRP A 1 89 ? -10.778 3.399 7.181 1.00 98.25 89 TRP A CA 1
ATOM 654 C C . TRP A 1 89 ? -10.253 3.059 5.779 1.00 98.25 89 TRP A C 1
ATOM 656 O O . TRP A 1 89 ? -9.172 3.507 5.407 1.00 98.25 89 TRP A O 1
ATOM 666 N N . CYS A 1 90 ? -11.020 2.334 4.958 1.00 98.00 90 CYS A N 1
ATOM 667 C CA . CYS A 1 90 ? -10.648 2.052 3.568 1.00 98.00 90 CYS A CA 1
ATOM 668 C C . CYS A 1 90 ? -10.638 3.300 2.665 1.00 98.00 90 CYS A C 1
ATOM 670 O O . CYS A 1 90 ? -10.085 3.222 1.570 1.00 98.00 90 CYS A O 1
ATOM 672 N N . SER A 1 91 ? -11.224 4.429 3.085 1.00 97.06 91 SER A N 1
ATOM 673 C CA . SER A 1 91 ? -11.167 5.697 2.338 1.00 97.06 91 SER A CA 1
ATOM 674 C C . SER A 1 91 ? -10.012 6.610 2.758 1.00 97.06 91 SER A C 1
ATOM 676 O O . SER A 1 91 ? -10.054 7.798 2.452 1.00 97.06 91 SER A O 1
ATOM 678 N N . ASP A 1 92 ? -9.040 6.077 3.499 1.00 98.19 92 ASP A N 1
ATOM 679 C CA . ASP A 1 92 ? -7.912 6.816 4.068 1.00 98.19 92 ASP A CA 1
ATOM 680 C C . ASP A 1 92 ? -8.312 8.089 4.850 1.00 98.19 92 ASP A C 1
ATOM 682 O O . ASP A 1 92 ? -7.971 9.215 4.473 1.00 98.19 92 ASP A O 1
ATOM 686 N N . PRO A 1 93 ? -9.104 7.961 5.931 1.00 97.81 93 PRO A N 1
ATOM 687 C CA . PRO A 1 93 ? -9.501 9.114 6.722 1.00 97.81 93 PRO A CA 1
ATOM 688 C C . PRO A 1 93 ? -8.309 9.704 7.484 1.00 97.81 93 PRO A C 1
ATOM 690 O O . PRO A 1 93 ? -7.375 9.007 7.879 1.00 97.81 93 PRO A O 1
ATOM 693 N N . THR A 1 94 ? -8.390 11.000 7.787 1.00 97.56 94 THR A N 1
ATOM 694 C CA . THR A 1 94 ? -7.498 11.610 8.778 1.00 97.56 94 THR A CA 1
ATOM 695 C C . THR A 1 94 ? -7.905 11.161 10.179 1.00 97.56 94 THR A C 1
ATOM 697 O O . THR A 1 94 ? -9.004 11.482 10.636 1.00 97.56 94 THR A O 1
ATOM 700 N N . VAL A 1 95 ? -7.005 10.478 10.882 1.00 96.19 95 VAL A N 1
ATOM 701 C CA . VAL A 1 95 ? -7.193 10.035 12.272 1.00 96.19 95 VAL A CA 1
ATOM 702 C C . VAL A 1 95 ? -6.278 10.818 13.212 1.00 96.19 95 VAL A C 1
ATOM 704 O O . VAL A 1 95 ? -5.290 11.410 12.776 1.00 96.19 95 VAL A O 1
ATOM 707 N N . THR A 1 96 ? -6.623 10.855 14.501 1.00 95.19 96 THR A N 1
ATOM 708 C CA . THR A 1 96 ? -5.732 11.389 15.543 1.00 95.19 96 THR A CA 1
ATOM 709 C C . THR A 1 96 ? -5.039 10.216 16.225 1.00 95.19 96 THR A C 1
ATOM 711 O O . THR A 1 96 ? -5.720 9.309 16.692 1.00 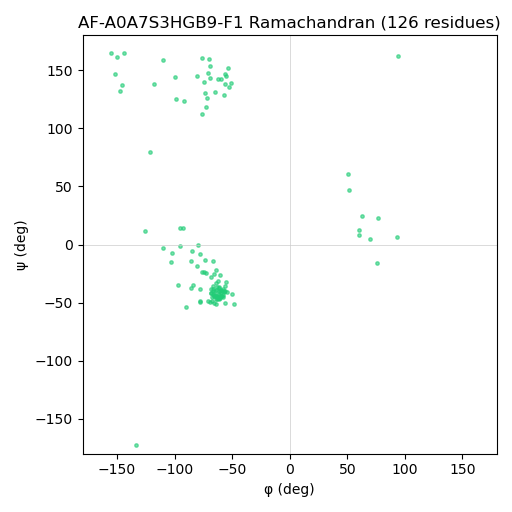95.19 96 THR A O 1
ATOM 714 N N . PHE A 1 97 ? -3.710 10.226 16.269 1.00 95.75 97 PHE A N 1
ATOM 715 C CA . PHE A 1 97 ? -2.900 9.217 16.951 1.00 95.75 97 PHE A CA 1
ATOM 716 C C . PHE A 1 97 ? -1.640 9.890 17.499 1.00 95.75 97 PHE A C 1
ATOM 718 O O . PHE A 1 97 ? -1.018 10.671 16.774 1.00 95.75 97 PHE A O 1
ATOM 725 N N . GLU A 1 98 ? -1.295 9.639 18.765 1.00 95.06 98 GLU A N 1
ATOM 726 C CA . GLU A 1 98 ? -0.159 10.285 19.450 1.00 95.06 98 GLU A CA 1
ATOM 727 C C . GLU A 1 98 ? -0.188 11.830 19.342 1.00 95.06 98 GLU A C 1
ATOM 729 O O . GLU A 1 98 ? 0.801 12.476 18.991 1.00 95.06 98 GLU A O 1
ATOM 734 N N . ASP A 1 99 ? -1.359 12.431 19.597 1.00 93.12 99 ASP A N 1
ATOM 735 C CA . ASP A 1 99 ? -1.632 13.879 19.502 1.00 93.12 99 ASP A CA 1
ATOM 736 C C . ASP A 1 99 ? -1.429 14.504 18.103 1.00 93.12 99 ASP A C 1
ATOM 738 O O . ASP A 1 99 ? -1.442 15.730 17.947 1.00 93.12 99 ASP A O 1
ATOM 742 N N . GLN A 1 100 ? -1.290 13.684 17.055 1.00 95.12 100 GLN A N 1
ATOM 743 C CA . GLN A 1 100 ? -1.095 14.138 15.677 1.00 95.12 100 GLN A CA 1
ATOM 744 C C . GLN A 1 100 ? -2.235 13.700 14.762 1.00 95.12 100 GLN A C 1
ATOM 746 O O . GLN A 1 100 ? -2.691 12.559 14.805 1.00 95.12 100 GLN A O 1
ATOM 751 N N . LYS A 1 101 ? -2.671 14.616 13.889 1.00 95.69 101 LYS A N 1
ATOM 752 C CA . LYS A 1 101 ? -3.613 14.324 12.804 1.00 95.69 101 LYS A CA 1
ATOM 753 C C . LYS A 1 101 ? -2.854 13.951 11.543 1.00 95.69 101 LYS A C 1
ATOM 755 O O . LYS A 1 101 ? -2.057 14.754 11.063 1.00 95.69 101 LYS A O 1
ATOM 760 N N . GLN A 1 102 ? -3.138 12.779 10.998 1.00 96.62 102 GLN A N 1
ATOM 761 C CA . GLN A 1 102 ? -2.454 12.252 9.819 1.00 96.62 102 GLN A CA 1
ATOM 762 C C . GLN A 1 102 ? -3.337 11.245 9.075 1.00 96.62 102 GLN A C 1
ATOM 764 O O . GLN A 1 102 ? -4.357 10.799 9.609 1.00 96.62 102 GLN A O 1
ATOM 769 N N . SER A 1 103 ? -2.963 10.932 7.835 1.00 98.25 103 SER A N 1
ATOM 770 C CA . SER A 1 103 ? -3.597 9.870 7.049 1.00 98.25 103 SER A CA 1
ATOM 771 C C . SER A 1 103 ? -3.459 8.530 7.776 1.00 98.25 103 SER A C 1
ATOM 773 O O . SER A 1 103 ? -2.449 8.243 8.429 1.00 98.25 103 SER A O 1
ATOM 775 N N . LEU A 1 104 ? -4.506 7.711 7.698 1.00 98.50 104 LEU A N 1
ATOM 776 C CA . LEU A 1 104 ? -4.464 6.363 8.241 1.00 98.50 104 LEU A CA 1
ATOM 777 C C . LEU A 1 104 ? -3.499 5.483 7.439 1.00 98.50 104 LEU A C 1
ATOM 779 O O . LEU A 1 104 ? -2.804 4.651 8.023 1.00 98.50 104 LEU A O 1
ATOM 783 N N . PHE A 1 105 ? -3.462 5.642 6.119 1.00 98.44 105 PHE A N 1
ATOM 784 C CA . PHE A 1 105 ? -2.560 4.889 5.257 1.00 98.44 105 PHE A CA 1
ATOM 785 C C . PHE A 1 105 ? -1.108 5.246 5.563 1.00 98.44 105 PHE A C 1
ATOM 787 O O . PHE A 1 105 ? -0.322 4.331 5.788 1.00 98.44 105 PHE A O 1
ATOM 794 N N . ASP A 1 106 ? -0.785 6.530 5.744 1.00 98.12 106 ASP A N 1
ATOM 795 C CA . ASP A 1 106 ? 0.553 6.965 6.173 1.00 98.12 106 ASP A CA 1
ATOM 796 C C . ASP A 1 106 ? 0.959 6.323 7.513 1.00 98.12 106 ASP A C 1
ATOM 798 O O . ASP A 1 106 ? 2.091 5.876 7.699 1.00 98.12 106 ASP A O 1
ATOM 802 N N . LEU A 1 107 ? 0.021 6.207 8.461 1.00 98.06 107 LEU A N 1
ATOM 803 C CA . LEU A 1 107 ? 0.277 5.541 9.740 1.00 98.06 107 LEU A CA 1
ATOM 804 C C . LEU A 1 107 ? 0.588 4.053 9.589 1.00 98.06 107 LEU A C 1
ATOM 806 O O . LEU A 1 107 ? 1.317 3.503 10.421 1.00 98.06 107 LEU A O 1
ATOM 810 N N . LEU A 1 108 ? -0.003 3.384 8.605 1.00 98.31 108 LEU A N 1
ATOM 811 C CA . LEU A 1 108 ? 0.081 1.937 8.435 1.00 98.31 108 LEU A CA 1
ATOM 812 C C . LEU A 1 108 ? 1.074 1.510 7.345 1.00 98.31 108 LEU A C 1
ATOM 814 O O . LEU A 1 108 ? 1.347 0.308 7.236 1.00 98.31 108 LEU A O 1
ATOM 818 N N . GLU A 1 109 ? 1.617 2.462 6.584 1.00 97.38 109 GLU A N 1
ATOM 819 C CA . GLU A 1 109 ? 2.587 2.246 5.512 1.00 97.38 109 GLU A CA 1
ATOM 820 C C . GLU A 1 109 ? 3.825 1.482 6.009 1.00 97.38 109 GLU A C 1
ATOM 822 O O . GLU A 1 109 ? 4.272 1.612 7.150 1.00 97.38 109 GLU A O 1
ATOM 827 N N . ASP A 1 110 ? 4.367 0.628 5.134 1.00 95.62 110 ASP A N 1
ATOM 828 C CA . ASP A 1 110 ? 5.601 -0.142 5.329 1.00 95.62 110 ASP A CA 1
ATOM 829 C C . ASP A 1 110 ? 5.594 -1.114 6.526 1.00 95.62 110 ASP A C 1
ATOM 831 O O . ASP A 1 110 ? 6.589 -1.794 6.806 1.00 95.62 110 ASP A O 1
ATOM 835 N N . LEU A 1 111 ? 4.444 -1.303 7.178 1.00 97.94 111 LEU A N 1
ATOM 836 C CA . LEU A 1 111 ? 4.285 -2.268 8.258 1.00 97.94 111 LEU A CA 1
ATOM 837 C C . LEU A 1 111 ? 4.087 -3.696 7.743 1.00 97.94 111 LEU A C 1
ATOM 839 O O . LEU A 1 111 ? 3.406 -3.975 6.754 1.00 97.94 111 LEU A O 1
ATOM 843 N N . ASN A 1 112 ? 4.636 -4.663 8.481 1.00 97.81 112 ASN A N 1
ATOM 844 C CA . ASN A 1 112 ? 4.274 -6.065 8.298 1.00 97.81 112 ASN A CA 1
ATOM 845 C C . ASN A 1 112 ? 2.904 -6.355 8.921 1.00 97.81 112 ASN A C 1
ATOM 847 O O . ASN A 1 112 ? 2.443 -5.633 9.795 1.00 97.81 112 ASN A O 1
ATOM 851 N N . ALA A 1 113 ? 2.264 -7.453 8.507 1.00 96.81 113 ALA A N 1
ATOM 852 C CA . ALA A 1 113 ? 0.893 -7.789 8.911 1.00 96.81 113 ALA A CA 1
ATOM 853 C C . ALA A 1 113 ? 0.648 -7.719 10.427 1.00 96.81 113 ALA A C 1
ATOM 855 O O . ALA A 1 113 ? -0.370 -7.183 10.851 1.00 96.81 113 ALA A O 1
ATOM 856 N N . ARG A 1 114 ? 1.583 -8.220 11.244 1.00 97.19 114 ARG A N 1
ATOM 857 C CA . ARG A 1 114 ? 1.450 -8.177 12.706 1.00 97.19 114 ARG A CA 1
ATOM 858 C C . ARG A 1 114 ? 1.518 -6.749 13.247 1.00 97.19 114 ARG A C 1
ATOM 860 O O . ARG A 1 114 ? 0.643 -6.367 14.012 1.00 97.19 114 ARG A O 1
ATOM 867 N N . ASP A 1 115 ? 2.513 -5.978 12.823 1.00 98.31 115 ASP A N 1
ATOM 868 C CA . ASP A 1 115 ? 2.716 -4.604 13.293 1.00 98.31 115 ASP A CA 1
ATOM 869 C C . ASP A 1 115 ? 1.570 -3.695 12.828 1.00 98.31 115 ASP A C 1
ATOM 871 O O . ASP A 1 115 ? 1.069 -2.881 13.596 1.00 98.31 115 ASP A O 1
ATOM 875 N N . CYS A 1 116 ? 1.084 -3.914 11.602 1.00 98.44 116 CYS A N 1
ATOM 876 C CA . CYS A 1 116 ? -0.080 -3.240 11.035 1.00 98.44 116 CYS A CA 1
ATOM 877 C C . CYS A 1 116 ? -1.350 -3.519 11.858 1.00 98.44 116 CYS A C 1
ATOM 879 O O . CYS A 1 116 ? -2.047 -2.582 12.235 1.00 98.44 116 CYS A O 1
ATOM 881 N N . LEU A 1 117 ? -1.617 -4.783 12.226 1.00 98.19 117 LEU A N 1
ATOM 882 C CA . LEU A 1 117 ? -2.738 -5.149 13.110 1.00 98.19 117 LEU A CA 1
ATOM 883 C C . LEU A 1 117 ? -2.625 -4.497 14.493 1.00 98.19 117 LEU A C 1
ATOM 885 O O . LEU A 1 117 ? -3.608 -3.962 15.013 1.00 98.19 117 LEU A O 1
ATOM 889 N N . SER A 1 118 ? -1.434 -4.542 15.096 1.00 98.12 118 SER A N 1
ATOM 890 C CA . SER A 1 118 ? -1.185 -3.942 16.408 1.00 98.12 118 SER A CA 1
ATOM 891 C C . SER A 1 118 ? -1.392 -2.430 16.385 1.00 98.12 118 SER A C 1
ATOM 893 O O . SER A 1 118 ? -2.084 -1.906 17.257 1.00 98.12 118 SER A O 1
ATOM 895 N N . LYS A 1 119 ? -0.866 -1.735 15.370 1.00 98.25 119 LYS A N 1
ATOM 896 C CA . LYS A 1 119 ? -1.009 -0.282 15.241 1.00 98.25 119 LYS A CA 1
ATOM 897 C C . LYS A 1 119 ? -2.449 0.129 14.932 1.00 98.25 119 LYS A C 1
ATOM 899 O O . LYS A 1 119 ? -2.957 1.041 15.570 1.00 98.25 119 LYS A O 1
ATOM 904 N N . ALA A 1 120 ? -3.145 -0.597 14.055 1.00 98.19 120 ALA A N 1
ATOM 905 C CA . ALA A 1 120 ? -4.571 -0.390 13.792 1.00 98.19 120 ALA A CA 1
ATOM 906 C C . ALA A 1 120 ? -5.420 -0.517 15.072 1.00 98.19 120 ALA A C 1
ATOM 908 O O . ALA A 1 120 ? -6.314 0.290 15.314 1.00 98.19 120 ALA A O 1
ATOM 909 N N . SER A 1 121 ? -5.105 -1.493 15.931 1.00 97.50 121 SER A N 1
ATOM 910 C CA . SER A 1 121 ? -5.787 -1.661 17.221 1.00 97.50 121 SER A CA 1
ATOM 911 C C . SER A 1 121 ? -5.508 -0.498 18.183 1.00 97.50 121 SER A C 1
ATOM 913 O O . SER A 1 121 ? -6.423 -0.051 18.869 1.00 97.50 121 SER A O 1
ATOM 915 N N . ALA A 1 122 ? -4.272 0.011 18.220 1.00 97.44 122 ALA A N 1
ATOM 916 C CA . ALA A 1 122 ? -3.899 1.157 19.054 1.00 97.44 122 ALA A CA 1
ATOM 917 C C . ALA A 1 122 ? -4.602 2.452 18.608 1.00 97.44 122 ALA A C 1
ATOM 919 O O . ALA A 1 122 ? -5.176 3.152 19.436 1.00 97.44 122 ALA A O 1
ATOM 920 N N . ILE A 1 123 ? -4.648 2.719 17.297 1.00 97.38 123 ILE A N 1
ATOM 921 C CA . ILE A 1 123 ? -5.342 3.886 16.723 1.00 97.38 123 ILE A CA 1
ATOM 922 C C . ILE A 1 123 ? -6.828 3.885 17.105 1.00 97.38 123 ILE A C 1
ATOM 924 O O . ILE A 1 123 ? -7.374 4.919 17.489 1.00 97.38 123 ILE A O 1
ATOM 928 N N . LEU A 1 124 ? -7.487 2.721 17.040 1.00 95.75 124 LEU A N 1
ATOM 929 C CA . LEU A 1 124 ? -8.889 2.594 17.440 1.00 95.75 124 LEU A CA 1
ATOM 930 C C . LEU A 1 124 ? -9.093 2.922 18.928 1.00 95.75 124 LEU A C 1
ATOM 932 O O . LEU A 1 124 ? -10.060 3.596 19.276 1.00 95.75 124 LEU A O 1
ATOM 936 N N . GLN A 1 125 ? -8.196 2.443 19.794 1.00 93.19 125 GLN A N 1
ATOM 937 C CA . GLN A 1 125 ? -8.282 2.656 21.241 1.00 93.19 125 GLN A CA 1
ATOM 938 C C . GLN A 1 125 ? -8.097 4.124 21.634 1.00 93.19 125 GLN A C 1
ATOM 940 O O . GLN A 1 125 ? -8.766 4.572 22.555 1.00 93.19 125 GLN A O 1
ATOM 945 N N . GLU A 1 126 ? -7.234 4.873 20.942 1.00 88.56 126 GLU A N 1
ATOM 946 C CA . GLU A 1 126 ? -7.052 6.315 21.183 1.00 88.56 126 GLU A CA 1
ATOM 947 C C . GLU A 1 126 ? -8.180 7.175 20.600 1.00 88.56 126 GLU A C 1
ATOM 949 O O . GLU A 1 126 ? -8.424 8.284 21.069 1.00 88.56 126 GLU A O 1
ATOM 954 N N . SER A 1 127 ? -8.877 6.665 19.583 1.00 74.31 127 SER A N 1
ATOM 955 C CA . SER A 1 127 ? -10.010 7.350 18.950 1.00 74.31 127 SER A CA 1
ATOM 956 C C . SER A 1 127 ? -11.352 7.118 19.665 1.00 74.31 127 SER A C 1
ATOM 958 O O . SER A 1 127 ? -12.355 7.703 19.252 1.00 74.31 127 SER A O 1
ATOM 960 N N . SER A 1 128 ? -11.385 6.246 20.684 1.00 59.88 128 SER A N 1
ATOM 961 C CA . SER A 1 128 ? -12.580 5.850 21.454 1.00 59.88 128 SER A CA 1
ATOM 962 C C . SER A 1 128 ? -12.685 6.596 22.781 1.00 59.88 128 SER A C 1
ATOM 964 O O . SER A 1 128 ? -13.820 6.992 23.134 1.00 59.88 128 SER A O 1
#